Protein AF-A0A258C0M9-F1 (afdb_monomer_lite)

Secondary structure (DSSP, 8-state):
--HHHHHHHHHHHHHH--SSTTS-S---S-HHHHHHHHHHHTT-PPP-HHHHHHHHHHHHHHTT--HHHHHHHHT-SSTTHHHHHHHGGGGHHHHHHHHTT-----

Sequence (106 aa):
MIPAARKLLERLREKHKPASLKEPVLRVHSAYAAMTRASRKIGMEPLSHHDLRHLFATICIESGVDVPTVSRWLGHRDGGILAMKVYGHLRNEHSLAAASRVSFAA

Structure (mmCIF, N/CA/C/O backbone):
data_AF-A0A258C0M9-F1
#
_entry.id   AF-A0A258C0M9-F1
#
loop_
_atom_site.group_PDB
_atom_site.id
_atom_site.type_symbol
_atom_site.label_atom_id
_atom_site.label_alt_id
_atom_site.label_comp_id
_atom_site.label_asym_id
_atom_site.label_entity_id
_atom_site.label_seq_id
_atom_site.pdbx_PDB_ins_code
_atom_site.Cartn_x
_atom_site.Cartn_y
_atom_site.Cartn_z
_atom_site.occupancy
_atom_site.B_iso_or_equiv
_atom_site.auth_seq_id
_atom_site.auth_comp_id
_atom_site.auth_asym_id
_atom_site.auth_atom_id
_atom_site.pdbx_PDB_model_num
ATOM 1 N N . MET A 1 1 ? -11.974 13.461 -1.126 1.00 68.06 1 MET A N 1
ATOM 2 C CA . MET A 1 1 ? -12.100 12.118 -0.508 1.00 68.06 1 MET A CA 1
ATOM 3 C C . MET A 1 1 ? -12.579 11.144 -1.571 1.00 68.06 1 MET A C 1
ATOM 5 O O . MET A 1 1 ? -13.511 11.495 -2.283 1.00 68.06 1 MET A O 1
ATOM 9 N N . ILE A 1 2 ? -11.957 9.967 -1.700 1.00 88.31 2 ILE A N 1
ATOM 10 C CA . ILE A 1 2 ? -12.385 8.974 -2.700 1.00 88.31 2 ILE A CA 1
ATOM 11 C C . ILE A 1 2 ? -13.814 8.468 -2.397 1.00 88.31 2 ILE A C 1
ATOM 13 O O . ILE A 1 2 ? -14.150 8.310 -1.216 1.00 88.31 2 ILE A O 1
ATOM 17 N N . PRO A 1 3 ? -14.660 8.185 -3.409 1.00 93.88 3 PRO A N 1
ATOM 18 C CA . PRO A 1 3 ? -16.052 7.768 -3.194 1.00 93.88 3 PRO A CA 1
ATOM 19 C C . PRO A 1 3 ? -16.202 6.529 -2.301 1.00 93.88 3 PRO A C 1
ATOM 21 O O . PRO A 1 3 ? -17.081 6.475 -1.444 1.00 93.88 3 PRO A O 1
ATOM 24 N N . ALA A 1 4 ? -15.294 5.558 -2.432 1.00 90.50 4 ALA A N 1
ATOM 25 C CA . ALA A 1 4 ? -15.292 4.358 -1.597 1.00 90.50 4 ALA A CA 1
ATOM 26 C C . ALA A 1 4 ? -15.080 4.674 -0.103 1.00 90.50 4 ALA A C 1
ATOM 28 O O . ALA A 1 4 ? -15.753 4.099 0.753 1.00 90.50 4 ALA A O 1
ATOM 29 N N . ALA A 1 5 ? -14.194 5.624 0.214 1.00 89.31 5 ALA A N 1
ATOM 30 C CA . ALA A 1 5 ? -13.948 6.057 1.588 1.00 89.31 5 ALA A CA 1
ATOM 31 C C . ALA A 1 5 ? -15.173 6.769 2.171 1.00 89.31 5 ALA A C 1
ATOM 33 O O . ALA A 1 5 ? -15.547 6.498 3.309 1.00 89.31 5 ALA A O 1
ATOM 34 N N . ARG A 1 6 ? -15.849 7.607 1.371 1.00 93.00 6 ARG A N 1
ATOM 35 C CA . ARG A 1 6 ? -17.123 8.231 1.758 1.00 93.00 6 ARG A CA 1
ATOM 36 C C . ARG A 1 6 ? -18.156 7.177 2.155 1.00 93.00 6 ARG A C 1
ATOM 38 O O . ARG A 1 6 ? -18.640 7.189 3.282 1.00 93.00 6 ARG A O 1
ATOM 45 N N . LYS A 1 7 ? -18.414 6.229 1.250 1.00 95.31 7 LYS A N 1
ATOM 46 C CA . LYS A 1 7 ? -19.392 5.152 1.442 1.00 95.31 7 LYS A CA 1
ATOM 47 C C . LYS A 1 7 ? -19.080 4.309 2.681 1.00 95.31 7 LYS A C 1
ATOM 49 O O . LYS A 1 7 ? -19.984 3.923 3.420 1.00 95.31 7 LYS A O 1
ATOM 54 N N . LEU A 1 8 ? -17.797 4.030 2.933 1.00 91.69 8 LEU A N 1
ATOM 55 C CA . LEU A 1 8 ? -17.358 3.332 4.140 1.00 91.69 8 LEU A CA 1
ATOM 56 C C . LEU A 1 8 ? -17.696 4.127 5.409 1.00 91.69 8 LEU A C 1
ATOM 58 O O . LEU A 1 8 ? -18.250 3.552 6.345 1.00 91.69 8 LEU A O 1
ATOM 62 N N . LEU A 1 9 ? -17.364 5.419 5.447 1.00 91.62 9 LEU A N 1
ATOM 63 C CA . LEU A 1 9 ? -17.601 6.274 6.612 1.00 91.62 9 LEU A CA 1
ATOM 64 C C . LEU A 1 9 ? -19.095 6.466 6.892 1.00 91.62 9 LEU A C 1
ATOM 66 O O . LEU A 1 9 ? -19.500 6.389 8.048 1.00 91.62 9 LEU A O 1
ATOM 70 N N . GLU A 1 10 ? -19.915 6.642 5.857 1.00 93.00 10 GLU A N 1
ATOM 71 C CA . GLU A 1 10 ? -21.377 6.732 5.980 1.00 93.00 10 GLU A CA 1
ATOM 72 C C . GLU A 1 10 ? -21.957 5.439 6.568 1.00 93.00 10 GLU A C 1
ATOM 74 O O . GLU A 1 10 ? -22.657 5.476 7.578 1.00 93.00 10 GLU A O 1
ATOM 79 N N . ARG A 1 11 ? -21.555 4.275 6.041 1.00 94.06 11 ARG A N 1
ATOM 80 C CA . ARG A 1 11 ? -21.958 2.968 6.587 1.00 94.06 11 ARG A CA 1
ATOM 81 C C . ARG A 1 11 ? -21.548 2.786 8.052 1.00 94.06 11 ARG A C 1
ATOM 83 O O . ARG A 1 11 ? -22.297 2.211 8.839 1.00 94.06 11 ARG A O 1
ATOM 90 N N . LEU A 1 12 ? -20.347 3.227 8.429 1.00 92.69 12 LEU A N 1
ATOM 91 C CA . LEU A 1 12 ? -19.875 3.144 9.815 1.00 92.69 12 LEU A CA 1
ATOM 92 C C . LEU A 1 12 ? -20.637 4.098 10.737 1.00 92.69 12 LEU A C 1
ATOM 94 O O . LEU A 1 12 ? -20.927 3.731 11.873 1.00 92.69 12 LEU A O 1
ATOM 98 N N . ARG A 1 13 ? -20.991 5.289 10.250 1.00 91.50 13 ARG A N 1
ATOM 99 C CA . ARG A 1 13 ? -21.794 6.258 10.996 1.00 91.50 13 ARG A CA 1
ATOM 100 C C . ARG A 1 13 ? -23.194 5.719 11.280 1.00 91.50 13 ARG A C 1
ATOM 102 O O . ARG A 1 13 ? -23.616 5.784 12.428 1.00 91.50 13 ARG A O 1
ATOM 109 N N . GLU A 1 14 ? -23.848 5.109 10.294 1.00 92.12 14 GLU A N 1
ATOM 110 C CA . GLU A 1 14 ? -25.144 4.438 10.486 1.00 92.12 14 GLU A CA 1
ATOM 111 C C . GLU A 1 14 ? -25.066 3.294 11.500 1.00 92.12 14 GLU A C 1
ATOM 113 O O . GLU A 1 14 ? -25.943 3.125 12.346 1.00 92.12 14 GLU A O 1
ATOM 118 N N . LYS A 1 15 ? -23.974 2.522 11.465 1.00 91.75 15 LYS A N 1
ATOM 119 C CA . LYS A 1 15 ? -23.754 1.425 12.412 1.00 91.75 15 LYS A CA 1
ATOM 120 C C . LYS A 1 15 ? -23.509 1.919 13.838 1.00 91.75 15 LYS A C 1
ATOM 122 O O . LYS A 1 15 ? -23.962 1.289 14.789 1.00 91.75 15 LYS A O 1
ATOM 127 N N . HIS A 1 16 ? -22.727 2.983 14.003 1.00 90.19 16 HIS A N 1
ATOM 128 C CA . HIS A 1 16 ? -22.286 3.447 15.319 1.00 90.19 16 HIS A CA 1
ATOM 129 C C . HIS A 1 16 ? -23.201 4.499 15.948 1.00 90.19 16 HIS A C 1
ATOM 131 O O . HIS A 1 16 ? -23.107 4.664 17.161 1.00 90.19 16 HIS A O 1
ATOM 137 N N . LYS A 1 17 ? -24.045 5.171 15.151 1.00 88.31 17 LYS A N 1
ATOM 138 C CA . LYS A 1 17 ? -25.007 6.208 15.561 1.00 88.31 17 LYS A CA 1
ATOM 139 C C . LYS A 1 17 ? -24.419 7.207 16.575 1.00 88.31 17 LYS A C 1
ATOM 141 O O . LYS A 1 17 ? -24.898 7.259 17.705 1.00 88.31 17 LYS A O 1
ATOM 146 N N . PRO A 1 18 ? -23.363 7.962 16.208 1.00 86.69 18 PRO A N 1
ATOM 147 C CA . PRO A 1 18 ? -22.782 8.958 17.108 1.00 86.69 18 PRO A CA 1
ATOM 148 C C . PRO A 1 18 ? -23.833 10.005 17.495 1.00 86.69 18 PRO A C 1
ATOM 150 O O . PRO A 1 18 ? -24.618 10.428 16.641 1.00 86.69 18 PRO A O 1
ATOM 153 N N . ALA A 1 19 ? -23.843 10.431 18.759 1.00 83.19 19 ALA A N 1
ATOM 154 C CA . ALA A 1 19 ? -24.851 11.364 19.267 1.00 83.19 19 ALA A CA 1
ATOM 155 C C . ALA A 1 19 ? -24.614 12.805 18.776 1.00 83.19 19 ALA A C 1
ATOM 157 O O . ALA A 1 19 ? -25.534 13.622 18.759 1.00 83.19 19 ALA A O 1
ATOM 158 N N . SER A 1 20 ? -23.396 13.120 18.325 1.00 90.06 20 SER A N 1
ATOM 159 C CA . SER A 1 20 ? -23.018 14.435 17.806 1.00 90.06 20 SER A CA 1
ATOM 160 C C . SER A 1 20 ? -22.000 14.366 16.661 1.00 90.06 20 SER A C 1
ATOM 162 O O . SER A 1 20 ? -21.322 13.363 16.449 1.00 90.06 20 SER A O 1
ATOM 164 N N . LEU A 1 21 ? -21.830 15.4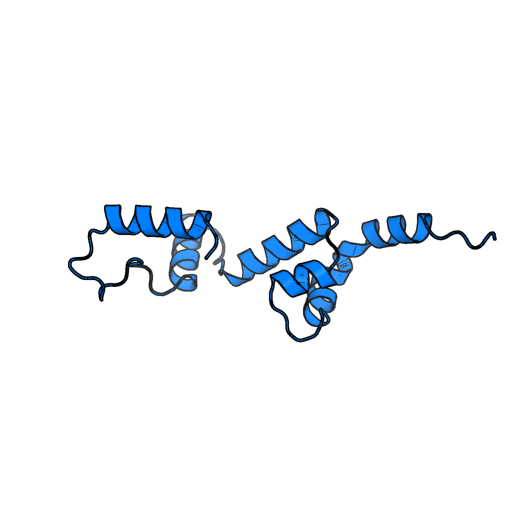78 15.933 1.00 86.00 21 LEU A N 1
ATOM 165 C CA . LEU A 1 21 ? -20.788 15.622 14.901 1.00 86.00 21 LEU A CA 1
ATOM 166 C C . LEU A 1 21 ? -19.357 15.661 15.464 1.00 86.00 21 LEU A C 1
ATOM 168 O O . LEU A 1 21 ? -18.403 15.570 14.695 1.00 86.00 21 LEU A O 1
ATOM 172 N N . LYS A 1 22 ? -19.204 15.828 16.782 1.00 87.88 22 LYS A N 1
ATOM 173 C CA . LYS A 1 22 ? -17.901 15.869 17.458 1.00 87.88 22 LYS A CA 1
ATOM 174 C C . LYS A 1 22 ? -17.387 14.474 17.813 1.00 87.88 22 LYS A C 1
ATOM 176 O O . LYS A 1 22 ? -16.207 14.318 18.113 1.00 87.88 22 LYS A O 1
ATOM 181 N N . GLU A 1 23 ? -18.253 13.466 17.782 1.00 89.25 23 GLU A N 1
ATOM 182 C CA . GLU A 1 23 ? -17.876 12.092 18.090 1.00 89.25 23 GLU A CA 1
ATOM 183 C C . GLU A 1 23 ? -17.204 11.400 16.897 1.00 89.25 23 GLU A C 1
ATOM 185 O O . GLU A 1 23 ? -17.647 11.534 15.750 1.00 89.25 23 GLU A O 1
ATOM 190 N N . PRO A 1 24 ? -16.140 10.616 17.141 1.00 88.81 24 PRO A N 1
ATOM 191 C CA . PRO A 1 24 ? -15.438 9.918 16.080 1.00 88.81 24 PRO A CA 1
ATOM 192 C C . PRO A 1 24 ? -16.303 8.804 15.477 1.00 88.81 24 PRO A C 1
ATOM 194 O O . PRO A 1 24 ? -16.836 7.941 16.172 1.00 88.81 24 PRO A O 1
ATOM 197 N N . VAL A 1 25 ? -16.372 8.768 14.144 1.00 89.88 25 VAL A N 1
ATOM 198 C CA . VAL A 1 25 ? -17.049 7.690 13.399 1.00 89.88 25 VAL A CA 1
ATOM 199 C C . VAL A 1 25 ? -16.316 6.352 13.567 1.00 89.88 25 VAL A C 1
ATOM 201 O O . VAL A 1 25 ? -16.941 5.291 13.622 1.00 89.88 25 VAL A O 1
ATOM 204 N N . LEU A 1 26 ? -14.983 6.384 13.654 1.00 88.12 26 LEU A N 1
ATOM 205 C CA . LEU A 1 26 ? -14.142 5.208 13.878 1.00 88.12 26 LEU A CA 1
ATOM 206 C C . LEU A 1 26 ? -13.932 4.980 15.379 1.00 88.12 26 LEU A C 1
ATOM 208 O O . LEU A 1 26 ? -13.431 5.853 16.077 1.00 88.12 26 LEU A O 1
ATOM 212 N N . ARG A 1 27 ? -14.235 3.767 15.855 1.00 86.44 27 ARG A N 1
ATOM 213 C CA . ARG A 1 27 ? -13.922 3.320 17.231 1.00 86.44 27 ARG A CA 1
ATOM 214 C C . ARG A 1 27 ? -12.503 2.764 17.379 1.00 86.44 27 ARG A C 1
ATOM 216 O O . ARG A 1 27 ? -12.044 2.478 18.477 1.00 86.44 27 ARG A O 1
ATOM 223 N N . VAL A 1 28 ? -11.822 2.535 16.257 1.00 86.69 28 VAL A N 1
ATOM 224 C CA . VAL A 1 28 ? -10.446 2.041 16.236 1.00 86.69 28 VAL A CA 1
ATOM 225 C C . VAL A 1 28 ? -9.511 3.240 16.227 1.00 86.69 28 VAL A C 1
ATOM 227 O O . VAL A 1 28 ? -9.485 3.994 15.260 1.00 86.69 28 VAL A O 1
ATOM 230 N N . HIS A 1 29 ? -8.720 3.376 17.287 1.00 86.88 29 HIS A N 1
ATOM 231 C CA . HIS A 1 29 ? -7.761 4.475 17.444 1.00 86.88 29 HIS A CA 1
ATOM 232 C C . HIS A 1 29 ? -6.347 4.125 16.960 1.00 86.88 29 HIS A C 1
ATOM 234 O O . HIS A 1 29 ? -5.501 5.001 16.828 1.00 86.88 29 HIS A O 1
ATOM 240 N N . SER A 1 30 ? -6.080 2.845 16.681 1.00 90.56 30 SER A N 1
ATOM 241 C CA . SER A 1 30 ? -4.794 2.380 16.161 1.00 90.56 30 SER A CA 1
ATOM 242 C C . SER A 1 30 ? -5.004 1.260 15.151 1.00 90.56 30 SER A C 1
ATOM 244 O O . SER A 1 30 ? -5.433 0.157 15.504 1.00 90.56 30 SER A O 1
ATOM 246 N N . ALA A 1 31 ? -4.685 1.549 13.887 1.00 89.06 31 ALA A N 1
ATOM 247 C CA . ALA A 1 31 ? -4.695 0.557 12.817 1.00 89.06 31 ALA A CA 1
ATOM 248 C C . ALA A 1 31 ? -3.685 -0.564 13.096 1.00 89.06 31 ALA A C 1
ATOM 250 O O . ALA A 1 31 ? -4.014 -1.733 12.925 1.00 89.06 31 ALA A O 1
ATOM 251 N N . TYR A 1 32 ? -2.500 -0.218 13.612 1.00 91.06 32 TYR A N 1
ATOM 252 C CA . TYR A 1 32 ? -1.484 -1.191 14.018 1.00 91.06 32 TYR A CA 1
ATOM 253 C C . TYR A 1 32 ? -2.032 -2.179 15.055 1.00 91.06 32 TYR A C 1
ATOM 255 O O . TYR A 1 32 ? -2.076 -3.376 14.797 1.00 91.06 32 TYR A O 1
ATOM 263 N N . ALA A 1 33 ? -2.572 -1.691 16.178 1.00 92.06 33 ALA A N 1
ATOM 264 C CA . ALA A 1 33 ? -3.094 -2.570 17.226 1.00 92.06 33 ALA A CA 1
ATOM 265 C C . ALA A 1 33 ? -4.287 -3.419 16.755 1.00 92.06 33 ALA A C 1
ATOM 267 O O . ALA A 1 33 ? -4.475 -4.547 17.214 1.00 92.06 33 ALA A O 1
ATOM 268 N N . ALA A 1 34 ? -5.130 -2.889 15.863 1.00 92.38 34 ALA A N 1
ATOM 269 C CA . ALA A 1 34 ? -6.216 -3.656 15.260 1.00 92.38 34 ALA A CA 1
ATOM 270 C C . ALA A 1 34 ? -5.685 -4.808 14.392 1.00 92.38 34 ALA A C 1
ATOM 272 O O . ALA A 1 34 ? -6.116 -5.944 14.586 1.00 92.38 34 ALA A O 1
ATOM 273 N N . MET A 1 35 ? -4.717 -4.531 13.516 1.00 92.25 35 MET A N 1
ATOM 274 C CA . MET A 1 35 ? -4.093 -5.526 12.641 1.00 92.25 35 MET A CA 1
ATOM 275 C C . MET A 1 35 ? -3.321 -6.584 13.434 1.00 92.25 35 MET A C 1
ATOM 277 O O . MET A 1 35 ? -3.584 -7.769 13.269 1.00 92.25 35 MET A O 1
ATOM 281 N N . THR A 1 36 ? -2.478 -6.182 14.390 1.00 91.94 36 THR A N 1
ATOM 282 C CA . THR A 1 36 ? -1.739 -7.116 15.254 1.00 91.94 36 THR A CA 1
ATOM 283 C C . THR A 1 36 ? -2.676 -8.062 16.005 1.00 91.94 36 THR A C 1
ATOM 285 O O . THR A 1 36 ? -2.414 -9.259 16.095 1.00 91.94 36 THR A O 1
ATOM 288 N N . ARG A 1 37 ? -3.796 -7.558 16.544 1.00 92.69 37 ARG A N 1
ATOM 289 C CA . ARG A 1 37 ? -4.789 -8.412 17.219 1.00 92.69 37 ARG A CA 1
ATOM 290 C C . ARG A 1 37 ? -5.443 -9.401 16.259 1.00 92.69 37 ARG A C 1
ATOM 292 O O . ARG A 1 37 ? -5.652 -10.546 16.649 1.00 92.69 37 ARG A O 1
ATOM 299 N N . ALA A 1 38 ? -5.765 -8.966 15.042 1.00 93.06 38 ALA A N 1
ATOM 300 C CA . ALA A 1 38 ? -6.333 -9.834 14.020 1.00 93.06 38 ALA A CA 1
ATOM 301 C C . A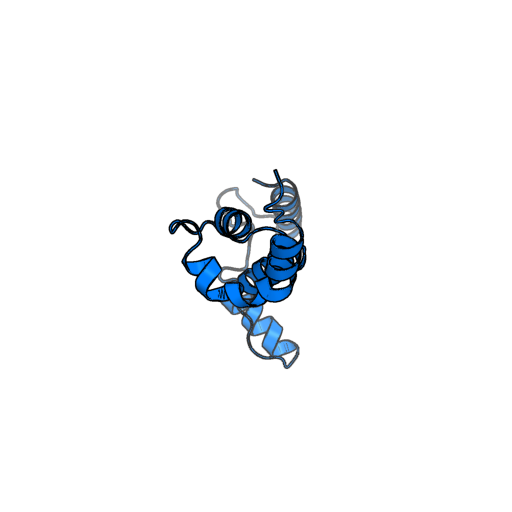LA A 1 38 ? -5.349 -10.944 13.620 1.00 93.06 38 ALA A C 1
ATOM 303 O O . ALA A 1 38 ? -5.743 -12.105 13.652 1.00 93.06 38 ALA A O 1
ATOM 304 N N . SER A 1 39 ? -4.077 -10.607 13.362 1.00 94.50 39 SER A N 1
ATOM 305 C CA . SER A 1 39 ? -3.010 -11.573 13.057 1.00 94.50 39 SER A CA 1
ATOM 306 C C . SER A 1 39 ? -2.887 -12.655 14.125 1.00 94.50 39 SER A C 1
ATOM 308 O O . SER A 1 39 ? -2.989 -13.842 13.825 1.00 94.50 39 SER A O 1
ATOM 310 N N . ARG A 1 40 ? -2.772 -12.253 15.399 1.00 94.06 40 ARG A N 1
ATOM 311 C CA . ARG A 1 40 ? -2.655 -13.214 16.505 1.00 94.06 40 ARG A CA 1
ATOM 312 C C . ARG A 1 40 ? -3.876 -14.117 16.626 1.00 94.06 40 ARG A C 1
ATOM 314 O O . ARG A 1 40 ? -3.734 -15.290 16.940 1.00 94.06 40 ARG A O 1
ATOM 321 N N . LYS A 1 41 ? -5.07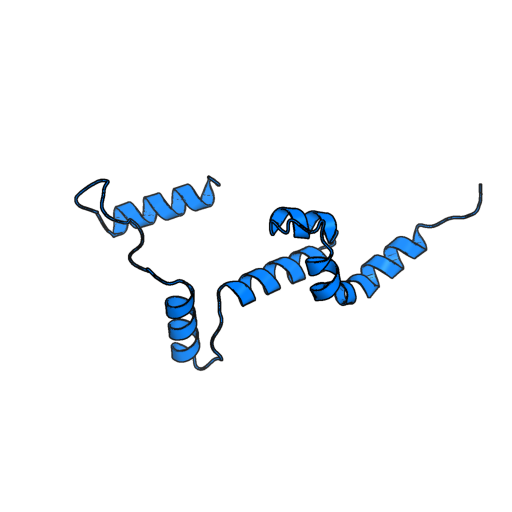8 -13.579 16.392 1.00 96.44 41 LYS A N 1
ATOM 322 C CA . LYS A 1 41 ? -6.325 -14.351 16.490 1.00 96.44 41 LYS A CA 1
ATOM 323 C C . LYS A 1 41 ? -6.372 -15.499 15.479 1.00 96.44 41 LYS A C 1
ATOM 325 O O . LYS A 1 41 ? -6.985 -16.518 15.771 1.00 96.44 41 LYS A O 1
ATOM 330 N N . ILE A 1 42 ? -5.750 -15.326 14.316 1.00 96.69 42 ILE A N 1
ATOM 331 C CA . ILE A 1 42 ? -5.693 -16.347 13.262 1.00 96.69 42 ILE A CA 1
ATOM 332 C C . ILE A 1 42 ? -4.376 -17.136 13.263 1.00 96.69 42 ILE A C 1
ATOM 334 O O . ILE A 1 42 ? -4.155 -17.930 12.357 1.00 96.69 42 ILE A O 1
ATOM 338 N N . GLY A 1 43 ? -3.514 -16.936 14.267 1.00 96.12 43 GLY A N 1
ATOM 339 C CA . GLY A 1 43 ? -2.263 -17.683 14.422 1.00 96.12 43 GLY A CA 1
ATOM 340 C C . GLY A 1 43 ? -1.173 -17.324 13.412 1.00 96.12 43 GLY A C 1
ATOM 341 O O . GLY A 1 43 ? -0.311 -18.154 13.149 1.00 96.12 43 GLY A O 1
ATOM 342 N N . MET A 1 44 ? -1.204 -16.117 12.839 1.00 94.75 44 MET A N 1
ATOM 343 C CA . MET A 1 44 ? -0.150 -15.632 11.944 1.00 94.75 44 MET A CA 1
ATOM 344 C C . MET A 1 44 ? 0.665 -14.512 12.582 1.00 94.75 44 MET A C 1
ATOM 346 O O . MET A 1 44 ? 0.226 -13.877 13.551 1.00 94.75 44 MET A O 1
ATOM 350 N N . GLU A 1 45 ? 1.814 -14.211 11.978 1.00 93.50 45 GLU A N 1
ATOM 351 C CA . GLU A 1 45 ? 2.661 -13.139 12.478 1.00 93.50 45 GLU A CA 1
ATOM 352 C C . GLU A 1 45 ? 2.000 -11.755 12.397 1.00 93.50 45 GLU A C 1
ATOM 354 O O . GLU A 1 45 ? 1.189 -11.483 11.497 1.00 93.50 45 GLU A O 1
ATOM 359 N N . PRO A 1 46 ? 2.297 -10.859 13.361 1.00 92.50 46 PRO A N 1
ATOM 360 C CA . PRO A 1 46 ? 1.775 -9.504 13.374 1.00 92.50 46 PRO A CA 1
ATOM 361 C C . PRO A 1 46 ? 2.013 -8.775 12.054 1.00 92.50 46 PRO A C 1
ATOM 363 O O . PRO A 1 46 ? 3.149 -8.514 11.674 1.00 92.50 46 PRO A O 1
ATOM 366 N N . LEU A 1 47 ? 0.921 -8.373 11.405 1.00 91.81 47 LEU A N 1
ATOM 367 C CA . LEU A 1 47 ? 0.970 -7.448 10.283 1.00 91.81 47 LEU A CA 1
ATOM 368 C C . LEU A 1 47 ? 0.656 -6.035 10.759 1.00 91.81 47 LEU A C 1
ATOM 370 O O . LEU A 1 47 ? -0.163 -5.799 11.652 1.00 91.81 47 LEU A O 1
ATOM 374 N N . SER A 1 48 ? 1.292 -5.083 10.101 1.00 91.06 48 SER A N 1
ATOM 375 C CA . SER A 1 48 ? 1.078 -3.656 10.224 1.00 91.06 48 SER A CA 1
ATOM 376 C C . SER A 1 48 ? 0.422 -3.100 8.957 1.00 91.06 48 SER A C 1
ATOM 378 O O . SER A 1 48 ? 0.339 -3.734 7.906 1.00 91.06 48 SER A O 1
ATOM 380 N N . HIS A 1 49 ? -0.036 -1.853 9.036 1.00 89.69 49 HIS A N 1
ATOM 381 C CA . HIS A 1 49 ? -0.519 -1.132 7.860 1.00 89.69 49 HIS A CA 1
ATOM 382 C C . HIS A 1 49 ? 0.617 -0.770 6.881 1.00 89.69 49 HIS A C 1
ATOM 384 O O . HIS A 1 49 ? 0.342 -0.518 5.709 1.00 89.69 49 HIS A O 1
ATOM 390 N N . HIS A 1 50 ? 1.880 -0.770 7.331 1.00 91.25 50 HIS A N 1
ATOM 391 C CA . HIS A 1 50 ? 3.035 -0.609 6.447 1.00 91.25 50 HIS A CA 1
ATOM 392 C C . HIS A 1 50 ? 3.247 -1.849 5.577 1.00 91.25 50 HIS A C 1
ATOM 394 O O . HIS A 1 50 ? 3.539 -1.694 4.397 1.00 91.25 50 HIS A O 1
ATOM 400 N N . ASP A 1 51 ? 2.987 -3.052 6.093 1.00 91.44 51 ASP A N 1
ATOM 401 C CA . ASP A 1 51 ? 3.068 -4.288 5.299 1.00 91.44 51 ASP A CA 1
ATOM 402 C C . ASP A 1 51 ? 2.031 -4.288 4.173 1.00 91.44 51 ASP A C 1
ATOM 404 O O . ASP A 1 51 ? 2.344 -4.598 3.028 1.00 91.44 51 ASP A O 1
ATOM 408 N N . LEU A 1 52 ? 0.810 -3.822 4.459 1.00 92.62 52 LEU A N 1
ATOM 409 C CA . LEU A 1 52 ? -0.223 -3.637 3.432 1.00 92.62 52 LEU A CA 1
ATOM 410 C C . LEU A 1 52 ? 0.178 -2.592 2.382 1.00 92.62 52 LEU A C 1
ATOM 412 O O . LEU A 1 52 ? -0.132 -2.738 1.201 1.00 92.62 52 LEU A O 1
ATOM 416 N N . ARG A 1 53 ? 0.878 -1.532 2.800 1.00 92.81 53 ARG A N 1
ATOM 417 C CA . ARG A 1 53 ? 1.422 -0.522 1.887 1.00 92.81 53 ARG A CA 1
ATOM 418 C C . ARG A 1 53 ? 2.542 -1.095 1.013 1.00 92.81 53 ARG A C 1
ATOM 420 O O . ARG A 1 53 ? 2.599 -0.749 -0.166 1.00 92.81 53 ARG A O 1
ATOM 427 N N . HIS A 1 54 ? 3.396 -1.956 1.566 1.00 92.62 54 HIS A N 1
ATOM 428 C CA . HIS A 1 54 ? 4.411 -2.680 0.803 1.00 92.62 54 HIS A CA 1
ATOM 429 C C . HIS A 1 54 ? 3.766 -3.620 -0.216 1.00 92.62 54 HIS A C 1
ATOM 431 O O . HIS A 1 54 ? 4.100 -3.550 -1.395 1.00 92.62 54 HIS A O 1
ATOM 437 N N . LEU A 1 55 ? 2.765 -4.396 0.205 1.00 92.62 55 LEU A N 1
ATOM 438 C CA . LEU A 1 55 ? 1.999 -5.278 -0.673 1.00 92.62 55 LEU A CA 1
ATOM 439 C C . LEU A 1 55 ? 1.353 -4.516 -1.838 1.00 92.62 55 LEU A C 1
ATOM 441 O O . LEU A 1 55 ? 1.458 -4.944 -2.983 1.00 92.62 55 LEU A O 1
ATOM 445 N N . PHE A 1 56 ? 0.724 -3.368 -1.568 1.00 94.31 56 PHE A N 1
ATOM 446 C CA . PHE A 1 56 ? 0.155 -2.518 -2.617 1.00 94.31 56 PHE A CA 1
ATOM 447 C C . PHE A 1 56 ? 1.208 -2.100 -3.653 1.00 94.31 56 PHE A C 1
ATOM 449 O O . PHE A 1 56 ? 0.961 -2.193 -4.852 1.00 94.31 56 PHE A O 1
ATOM 456 N N . ALA A 1 57 ? 2.388 -1.668 -3.202 1.00 92.94 57 ALA A N 1
ATOM 457 C CA . ALA A 1 57 ? 3.458 -1.246 -4.097 1.00 92.94 57 ALA A CA 1
ATOM 458 C C . ALA A 1 57 ? 3.980 -2.401 -4.964 1.00 92.94 57 ALA A C 1
ATOM 460 O O . ALA A 1 57 ? 4.124 -2.221 -6.173 1.00 92.94 57 ALA A O 1
ATOM 461 N N . THR A 1 58 ? 4.207 -3.573 -4.361 1.00 90.75 58 THR A N 1
ATOM 462 C CA . THR A 1 58 ? 4.610 -4.799 -5.064 1.00 90.75 58 THR A CA 1
ATOM 463 C C . THR A 1 58 ? 3.601 -5.157 -6.151 1.00 90.75 58 THR A C 1
ATOM 465 O O . THR A 1 58 ? 3.979 -5.221 -7.317 1.00 90.75 58 THR A O 1
ATOM 468 N N . ILE A 1 59 ? 2.309 -5.253 -5.807 1.00 91.69 59 ILE A N 1
ATOM 469 C CA . ILE A 1 59 ? 1.246 -5.587 -6.768 1.00 91.69 59 ILE A CA 1
ATOM 470 C C . ILE A 1 59 ? 1.199 -4.576 -7.919 1.00 91.69 59 ILE A C 1
ATOM 472 O O . ILE A 1 59 ? 1.065 -4.973 -9.074 1.00 91.69 59 ILE A O 1
ATOM 476 N N . CYS A 1 60 ? 1.316 -3.270 -7.647 1.00 91.81 60 CYS A N 1
ATOM 477 C CA . CYS A 1 60 ? 1.321 -2.265 -8.713 1.00 91.81 60 CYS A CA 1
ATOM 478 C C . CYS A 1 60 ? 2.500 -2.445 -9.679 1.00 91.81 60 CYS A C 1
ATOM 480 O O . CYS A 1 60 ? 2.308 -2.345 -10.889 1.00 91.81 60 CYS A O 1
ATOM 482 N N . ILE A 1 61 ? 3.700 -2.709 -9.158 1.00 88.62 61 ILE A N 1
ATOM 483 C CA . ILE A 1 61 ? 4.911 -2.870 -9.974 1.00 88.62 61 ILE A CA 1
ATOM 484 C C . ILE A 1 61 ? 4.845 -4.158 -10.796 1.00 88.62 61 ILE A C 1
ATOM 486 O O . ILE A 1 61 ? 5.121 -4.123 -11.994 1.00 88.62 61 ILE A O 1
ATOM 490 N N . GLU A 1 62 ? 4.419 -5.265 -10.188 1.00 85.44 62 GLU A N 1
ATOM 491 C CA . GLU A 1 62 ? 4.206 -6.547 -10.877 1.00 85.44 62 GLU A CA 1
ATOM 492 C C . GLU A 1 62 ? 3.097 -6.449 -11.934 1.00 85.44 62 GLU A C 1
ATOM 494 O O . GLU A 1 62 ? 3.180 -7.070 -12.987 1.00 85.44 62 GLU A O 1
ATOM 499 N N . SER A 1 63 ? 2.103 -5.580 -11.717 1.00 88.06 63 SER A N 1
ATOM 500 C CA . SER A 1 63 ? 1.072 -5.249 -12.715 1.00 88.06 63 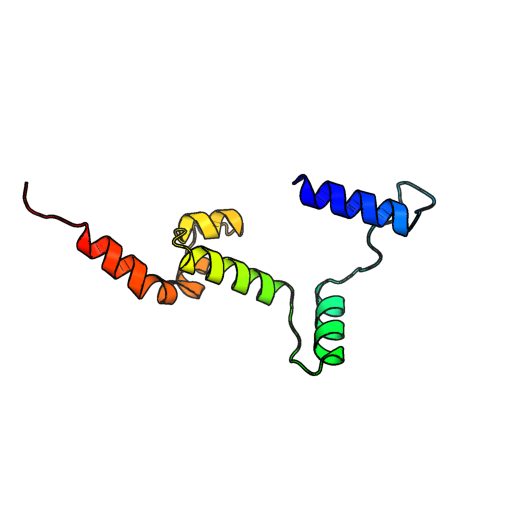SER A CA 1
ATOM 501 C C . SER A 1 63 ? 1.569 -4.308 -13.826 1.00 88.06 63 SER A C 1
ATOM 503 O O . SER A 1 63 ? 0.775 -3.843 -14.643 1.00 88.06 63 SER A O 1
ATOM 505 N N . GLY A 1 64 ? 2.865 -3.986 -13.860 1.00 84.50 64 GLY A N 1
ATOM 506 C CA . GLY A 1 64 ? 3.499 -3.195 -14.915 1.00 84.50 64 GLY A CA 1
ATOM 507 C C . GLY A 1 64 ? 3.499 -1.679 -14.701 1.00 84.50 64 GLY A C 1
ATOM 508 O O . GLY A 1 64 ? 3.954 -0.952 -15.587 1.00 84.50 64 GLY A O 1
ATOM 509 N N . VAL A 1 65 ? 3.035 -1.176 -13.551 1.00 89.00 65 VAL A N 1
ATOM 510 C CA . VAL A 1 65 ? 3.086 0.261 -13.235 1.00 89.00 65 VAL A CA 1
ATOM 511 C C . VAL A 1 65 ? 4.527 0.671 -12.917 1.00 89.00 65 VAL A C 1
ATOM 513 O O . VAL A 1 65 ? 5.221 0.020 -12.136 1.00 89.00 65 VAL A O 1
ATOM 516 N N . ASP A 1 66 ? 4.996 1.776 -13.498 1.00 86.31 66 ASP A N 1
ATOM 517 C CA . ASP A 1 66 ? 6.353 2.258 -13.259 1.00 86.31 66 ASP A CA 1
ATOM 518 C C . ASP A 1 66 ? 6.548 2.779 -11.822 1.00 86.31 66 ASP A C 1
ATOM 520 O O . ASP A 1 66 ? 5.656 3.368 -11.204 1.00 86.31 66 ASP A O 1
ATOM 524 N N . VAL A 1 67 ? 7.756 2.583 -11.286 1.00 86.19 67 VAL A N 1
ATOM 525 C CA . VAL A 1 67 ? 8.091 2.945 -9.900 1.00 86.19 67 VAL A CA 1
ATOM 526 C C . VAL A 1 67 ? 7.907 4.440 -9.605 1.00 86.19 67 VAL A C 1
ATOM 528 O O . VAL A 1 67 ? 7.357 4.745 -8.545 1.00 86.19 67 VAL A O 1
ATOM 531 N N . PRO A 1 68 ? 8.289 5.392 -10.483 1.00 88.19 68 PRO A N 1
ATOM 532 C CA . PRO A 1 68 ? 7.974 6.805 -10.268 1.00 88.19 68 PRO A CA 1
ATOM 533 C C . PRO A 1 68 ? 6.473 7.078 -10.086 1.00 88.19 68 PRO A C 1
ATOM 535 O O . PRO A 1 68 ? 6.093 7.863 -9.213 1.00 88.19 68 PRO A O 1
ATOM 538 N N . THR A 1 69 ? 5.609 6.421 -10.863 1.00 91.69 69 THR A N 1
ATOM 539 C CA . THR A 1 69 ? 4.149 6.520 -10.720 1.00 91.69 69 THR A CA 1
ATOM 540 C C . THR A 1 69 ? 3.661 5.947 -9.393 1.00 91.69 69 THR A C 1
ATOM 542 O O . THR A 1 69 ? 2.982 6.657 -8.645 1.00 91.69 69 THR A O 1
ATOM 545 N N . VAL A 1 70 ? 4.062 4.722 -9.039 1.00 91.94 70 VAL A N 1
ATOM 546 C CA . VAL A 1 70 ? 3.704 4.112 -7.744 1.00 91.94 70 VAL A CA 1
ATOM 547 C C . VAL A 1 70 ? 4.206 4.972 -6.582 1.00 91.94 70 VAL A C 1
ATOM 549 O O . VAL A 1 70 ? 3.478 5.222 -5.624 1.00 91.94 70 VAL A O 1
ATOM 552 N N . SER A 1 71 ? 5.419 5.511 -6.681 1.00 91.50 71 SER A N 1
ATOM 553 C CA . SER A 1 71 ? 6.010 6.381 -5.665 1.00 91.50 71 SER A CA 1
ATOM 554 C C . SER A 1 71 ? 5.203 7.661 -5.431 1.00 91.50 71 SER A C 1
ATOM 556 O O . SER A 1 71 ? 5.034 8.086 -4.284 1.00 91.50 71 SER A O 1
ATOM 558 N N . ARG A 1 72 ? 4.654 8.258 -6.498 1.00 91.62 72 ARG A N 1
ATOM 559 C CA . ARG A 1 72 ? 3.743 9.407 -6.397 1.00 91.62 72 ARG A CA 1
ATOM 560 C C . ARG A 1 72 ? 2.445 9.039 -5.676 1.00 91.62 72 ARG A C 1
ATOM 562 O O . ARG A 1 72 ? 2.019 9.794 -4.809 1.00 91.62 72 ARG A O 1
ATOM 569 N N . TRP A 1 73 ? 1.851 7.877 -5.959 1.00 93.50 73 TRP A N 1
ATOM 570 C CA . TRP A 1 73 ? 0.652 7.401 -5.244 1.00 93.50 73 TRP A CA 1
ATOM 571 C C . TRP A 1 73 ? 0.917 7.121 -3.768 1.00 93.50 73 TRP A C 1
ATOM 573 O O . TRP A 1 73 ? 0.097 7.426 -2.905 1.00 93.50 73 TRP A O 1
ATOM 583 N N . LEU A 1 74 ? 2.091 6.570 -3.475 1.00 91.56 74 LEU A N 1
ATOM 584 C CA . LEU A 1 74 ? 2.571 6.349 -2.122 1.00 91.56 74 LEU A CA 1
ATOM 585 C C . LEU A 1 74 ? 2.867 7.675 -1.395 1.00 91.56 74 LEU A C 1
ATOM 587 O O . LEU A 1 74 ? 2.887 7.695 -0.163 1.00 91.56 74 LEU A O 1
ATOM 591 N N . GLY A 1 75 ? 3.062 8.781 -2.113 1.00 90.69 75 GLY A N 1
ATOM 592 C CA . GLY A 1 75 ? 3.367 10.088 -1.535 1.00 90.69 75 GLY A CA 1
ATOM 593 C C . GLY A 1 75 ? 4.818 10.225 -1.074 1.00 90.69 75 GLY A C 1
ATOM 594 O O . GLY A 1 75 ? 5.093 10.981 -0.142 1.00 90.69 75 GLY A O 1
ATOM 595 N N . HIS A 1 76 ? 5.758 9.486 -1.677 1.00 91.50 76 HIS A N 1
ATOM 596 C CA . HIS A 1 76 ? 7.173 9.710 -1.384 1.00 91.50 76 HIS A CA 1
ATOM 597 C C . HIS A 1 76 ? 7.637 11.025 -2.023 1.00 91.50 76 HIS A C 1
ATOM 599 O O . HIS A 1 76 ? 7.450 11.253 -3.218 1.00 91.50 76 HIS A O 1
ATOM 605 N N . ARG A 1 77 ? 8.249 11.895 -1.213 1.00 86.38 77 ARG A N 1
ATOM 606 C CA . ARG A 1 77 ? 8.747 13.214 -1.647 1.00 86.38 77 ARG A CA 1
ATOM 607 C C . ARG A 1 77 ? 10.117 13.163 -2.322 1.00 86.38 77 ARG A C 1
ATOM 609 O O . ARG A 1 77 ? 10.533 14.145 -2.915 1.00 86.38 77 ARG A O 1
ATOM 616 N N . ASP A 1 78 ? 10.801 12.030 -2.247 1.00 86.19 78 ASP A N 1
ATOM 617 C CA . ASP A 1 78 ? 12.157 11.813 -2.760 1.00 86.19 78 ASP A CA 1
ATOM 618 C C . ASP A 1 78 ? 12.194 11.403 -4.243 1.00 86.19 78 ASP A C 1
ATOM 620 O O . ASP A 1 78 ? 13.157 10.796 -4.706 1.00 86.19 78 ASP A O 1
ATOM 624 N N . GLY A 1 79 ? 11.114 11.662 -4.985 1.00 73.44 79 GLY A N 1
ATOM 625 C CA . GLY A 1 79 ? 11.037 11.357 -6.413 1.00 73.44 79 GLY A CA 1
ATOM 626 C C . GLY A 1 79 ? 11.099 9.864 -6.756 1.00 73.44 79 GLY A C 1
ATOM 627 O O . GLY A 1 79 ? 11.268 9.530 -7.924 1.00 73.44 79 GLY A O 1
ATOM 628 N N . GLY A 1 80 ? 10.948 8.960 -5.780 1.00 81.06 80 GLY A N 1
ATOM 629 C CA . GLY A 1 80 ? 10.977 7.516 -6.018 1.00 81.06 80 GLY A CA 1
ATOM 630 C C . GLY A 1 80 ? 12.288 6.824 -5.704 1.00 81.06 80 GLY A C 1
ATOM 631 O O . GLY A 1 80 ? 12.365 5.617 -5.912 1.00 81.06 80 GLY A O 1
ATOM 632 N N . ILE A 1 81 ? 13.273 7.516 -5.129 1.00 83.44 81 ILE A N 1
ATOM 633 C CA . ILE A 1 81 ? 14.526 6.896 -4.673 1.00 83.44 81 ILE A CA 1
ATOM 634 C C . ILE A 1 81 ? 14.242 5.769 -3.665 1.00 83.44 81 ILE A C 1
ATOM 636 O O . ILE A 1 81 ? 14.723 4.649 -3.840 1.00 83.44 81 ILE A O 1
ATOM 640 N N . LEU A 1 82 ? 13.402 6.015 -2.656 1.00 86.00 82 LEU A N 1
ATOM 641 C CA . LEU A 1 82 ? 13.012 5.019 -1.659 1.00 86.00 82 LEU A CA 1
ATOM 642 C C . LEU A 1 82 ? 12.249 3.857 -2.293 1.00 86.00 82 LEU A C 1
ATOM 644 O O . LEU A 1 82 ? 12.522 2.702 -1.980 1.00 86.00 82 LEU A O 1
ATOM 648 N N . ALA A 1 83 ? 11.322 4.138 -3.210 1.00 85.12 83 ALA A N 1
ATOM 649 C CA . ALA A 1 83 ? 10.573 3.087 -3.895 1.00 85.12 83 ALA A CA 1
ATOM 650 C C . ALA A 1 83 ? 11.494 2.225 -4.778 1.00 85.12 83 ALA A C 1
ATOM 652 O O . ALA A 1 83 ? 11.389 1.003 -4.759 1.00 85.12 83 ALA A O 1
ATOM 653 N N . MET A 1 84 ? 12.445 2.837 -5.485 1.00 83.06 84 MET A N 1
ATOM 654 C CA . MET A 1 84 ? 13.445 2.129 -6.285 1.00 83.06 84 MET A CA 1
ATOM 655 C C . MET A 1 84 ? 14.373 1.280 -5.414 1.00 83.06 84 MET A C 1
ATOM 657 O O . MET A 1 84 ? 14.659 0.141 -5.770 1.00 83.06 84 MET A O 1
ATOM 661 N N . LYS A 1 85 ? 14.800 1.789 -4.253 1.00 86.31 85 LYS A N 1
ATOM 662 C CA . LYS A 1 85 ? 15.629 1.032 -3.305 1.00 86.31 85 LYS A CA 1
ATOM 663 C C . LYS A 1 85 ? 14.902 -0.202 -2.765 1.00 86.31 85 LYS A C 1
ATOM 665 O O . LYS A 1 85 ? 15.522 -1.245 -2.600 1.00 86.31 85 LYS A O 1
ATOM 670 N N . VAL A 1 86 ? 13.606 -0.077 -2.480 1.00 83.50 86 VAL A N 1
ATOM 671 C CA . VAL A 1 86 ? 12.812 -1.151 -1.863 1.00 83.50 86 VAL A CA 1
ATOM 672 C C . VAL A 1 86 ? 12.327 -2.170 -2.900 1.00 83.50 86 VAL A C 1
ATOM 674 O O . VAL A 1 86 ? 12.399 -3.365 -2.643 1.00 83.50 86 VAL A O 1
ATOM 677 N N . TYR A 1 87 ? 11.887 -1.729 -4.082 1.00 85.88 87 TYR A N 1
ATOM 678 C CA . TYR A 1 87 ? 11.207 -2.589 -5.064 1.00 85.88 87 TYR A CA 1
ATOM 679 C C . TYR A 1 87 ? 11.943 -2.746 -6.398 1.00 85.88 87 TYR A C 1
ATOM 681 O O . TYR A 1 87 ? 11.442 -3.420 -7.294 1.00 85.88 87 TYR A O 1
ATOM 689 N N . GLY A 1 88 ? 13.117 -2.134 -6.576 1.00 78.12 88 GLY A N 1
ATOM 690 C CA . GLY A 1 88 ? 13.833 -2.138 -7.858 1.00 78.12 88 GLY A CA 1
ATOM 691 C C . GLY A 1 88 ? 14.143 -3.538 -8.396 1.00 78.12 88 GLY A C 1
ATOM 692 O O . GLY A 1 88 ? 14.162 -3.729 -9.609 1.00 78.12 88 GLY A O 1
ATOM 693 N N . HIS A 1 89 ? 14.299 -4.525 -7.509 1.00 80.75 89 HIS A N 1
ATOM 694 C CA . HIS A 1 89 ? 14.527 -5.929 -7.861 1.00 80.75 89 HIS A CA 1
ATOM 695 C C . HIS A 1 89 ? 13.344 -6.582 -8.601 1.00 80.75 89 HIS A C 1
ATOM 697 O O . HIS A 1 89 ? 13.555 -7.497 -9.390 1.00 80.75 89 HIS A O 1
ATOM 703 N N . LEU A 1 90 ? 12.114 -6.081 -8.422 1.00 74.69 90 LEU A N 1
ATOM 704 C CA . LEU A 1 90 ? 10.922 -6.570 -9.129 1.00 74.69 90 LEU A CA 1
ATOM 705 C C . LEU A 1 90 ? 10.906 -6.162 -10.613 1.00 74.69 90 LEU A C 1
ATOM 707 O O . LEU A 1 90 ? 10.054 -6.605 -11.376 1.00 74.69 90 LEU A O 1
ATOM 711 N N . ARG A 1 91 ? 11.843 -5.312 -11.058 1.00 68.94 91 ARG A N 1
ATOM 712 C CA . ARG A 1 91 ? 11.884 -4.815 -12.440 1.00 68.94 91 ARG A CA 1
ATOM 713 C C . ARG A 1 91 ? 12.619 -5.726 -13.416 1.00 68.94 91 ARG A C 1
ATOM 715 O O . ARG A 1 91 ? 12.769 -5.305 -14.555 1.00 68.94 91 ARG A O 1
ATOM 722 N N . ASN A 1 92 ? 13.083 -6.919 -13.044 1.00 70.75 92 ASN A N 1
ATOM 723 C CA . ASN A 1 92 ? 13.852 -7.758 -13.976 1.00 70.75 92 ASN A CA 1
ATOM 724 C C . ASN A 1 92 ? 13.087 -8.024 -15.285 1.00 70.75 92 ASN A C 1
ATOM 726 O O 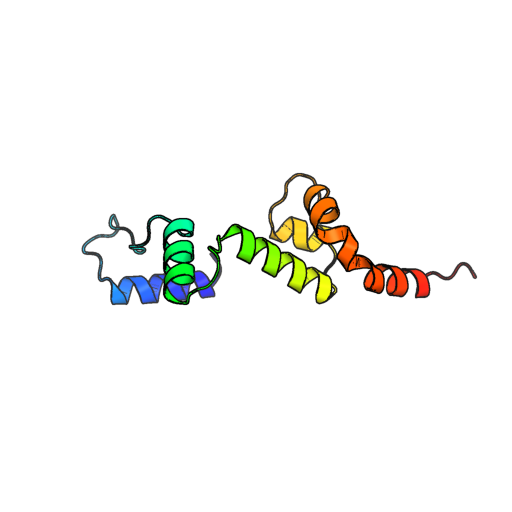. ASN A 1 92 ? 13.605 -7.737 -16.362 1.00 70.75 92 ASN A O 1
ATOM 730 N N . GLU A 1 93 ? 11.825 -8.445 -15.206 1.00 68.44 93 GLU A N 1
ATOM 731 C CA . GLU A 1 93 ? 10.986 -8.671 -16.392 1.00 68.44 93 GLU A CA 1
ATOM 732 C C . GLU A 1 93 ? 10.675 -7.372 -17.146 1.00 68.44 93 GLU A C 1
ATOM 734 O O . GLU A 1 93 ? 10.801 -7.301 -18.368 1.00 68.44 93 GLU A O 1
ATOM 739 N N . HIS A 1 94 ? 10.346 -6.300 -16.420 1.00 67.25 94 HIS A N 1
ATOM 740 C CA . HIS A 1 94 ? 10.070 -4.991 -17.012 1.00 67.25 94 HIS A CA 1
ATOM 741 C C . HIS A 1 94 ? 11.300 -4.402 -17.7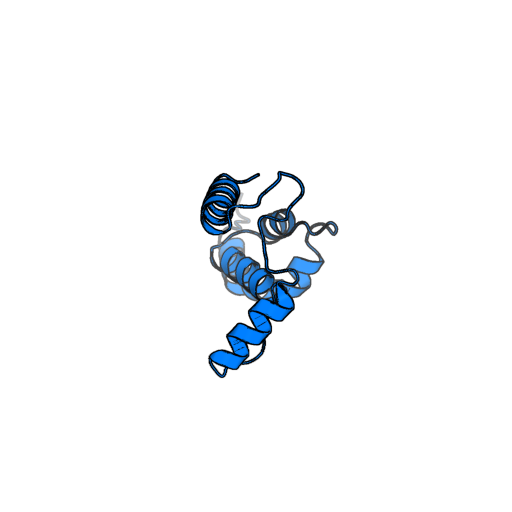26 1.00 67.25 94 HIS A C 1
ATOM 743 O O . HIS A 1 94 ? 11.170 -3.754 -18.762 1.00 67.25 94 HIS A O 1
ATOM 749 N N . SER A 1 95 ? 12.495 -4.617 -17.175 1.00 71.88 95 SER A N 1
ATOM 750 C CA . SER A 1 95 ? 13.776 -4.188 -17.736 1.00 71.88 95 SER A CA 1
ATOM 751 C C . SER A 1 95 ? 14.074 -4.945 -19.026 1.00 71.88 95 SER A C 1
ATOM 753 O O . SER A 1 95 ? 14.374 -4.320 -20.039 1.00 71.88 95 SER A O 1
ATOM 755 N N . LEU A 1 96 ? 13.887 -6.270 -19.029 1.00 78.19 96 LEU A N 1
ATOM 756 C CA . LEU A 1 96 ? 14.031 -7.103 -20.226 1.00 78.19 96 LEU A CA 1
ATOM 757 C C . LEU A 1 96 ? 13.041 -6.689 -21.329 1.00 78.19 96 LEU A C 1
ATOM 759 O O . LEU A 1 96 ? 13.439 -6.512 -22.479 1.00 78.19 96 LEU A O 1
ATOM 763 N N . ALA A 1 97 ? 11.776 -6.446 -20.977 1.00 77.19 97 ALA A N 1
ATOM 764 C CA . ALA A 1 97 ? 10.749 -5.978 -21.911 1.00 77.19 97 ALA A CA 1
ATOM 765 C C . ALA A 1 97 ? 10.958 -4.527 -22.391 1.00 77.19 97 ALA A C 1
ATOM 767 O O . ALA A 1 97 ? 10.473 -4.127 -23.449 1.00 77.19 97 ALA A O 1
ATOM 768 N N . ALA A 1 98 ? 11.630 -3.680 -21.609 1.00 78.50 98 ALA A N 1
ATOM 769 C CA . ALA A 1 98 ? 12.037 -2.350 -22.054 1.00 78.50 98 ALA A CA 1
ATOM 770 C C . ALA A 1 98 ? 13.237 -2.433 -23.003 1.00 78.50 98 ALA A C 1
ATOM 772 O O . ALA A 1 98 ? 13.213 -1.800 -24.054 1.00 78.50 98 ALA A O 1
ATOM 773 N N . ALA A 1 99 ? 14.236 -3.253 -22.670 1.00 82.69 99 ALA A N 1
ATOM 774 C CA . ALA A 1 99 ? 15.420 -3.469 -23.491 1.00 82.69 99 ALA A CA 1
ATOM 775 C C . ALA A 1 99 ? 15.068 -4.037 -24.873 1.00 82.69 99 ALA A C 1
ATOM 777 O O . ALA A 1 99 ? 15.606 -3.570 -25.870 1.00 82.69 99 ALA A O 1
ATOM 778 N N . SER A 1 100 ? 14.109 -4.967 -24.958 1.00 86.44 100 SER A N 1
ATOM 779 C CA . SER A 1 100 ? 13.664 -5.540 -26.238 1.00 86.44 100 SER A CA 1
ATOM 780 C C . SER A 1 100 ? 13.004 -4.533 -27.187 1.00 86.44 100 SER A C 1
ATOM 782 O O . SER A 1 100 ? 12.908 -4.794 -28.383 1.00 86.44 100 SER A O 1
ATOM 784 N N . ARG A 1 101 ? 12.553 -3.380 -26.676 1.00 85.38 101 ARG A N 1
ATOM 785 C CA . ARG A 1 101 ? 11.965 -2.290 -27.471 1.00 85.38 101 ARG A CA 1
ATOM 786 C C . ARG A 1 101 ? 13.000 -1.282 -27.972 1.00 85.38 101 ARG A C 1
ATOM 788 O O . ARG A 1 101 ? 12.648 -0.402 -28.752 1.00 85.38 101 ARG A O 1
ATOM 795 N N . VAL A 1 102 ? 14.250 -1.368 -27.520 1.00 86.00 102 VAL A N 1
ATOM 796 C CA . VAL A 1 102 ? 15.315 -0.458 -27.951 1.00 86.00 102 VAL A CA 1
ATOM 797 C C . VAL A 1 102 ? 15.848 -0.923 -29.307 1.00 86.00 102 VAL A C 1
ATOM 799 O O . VAL A 1 102 ? 16.476 -1.972 -29.403 1.00 86.00 102 VAL A O 1
ATOM 802 N N . SER A 1 103 ? 15.616 -0.126 -30.352 1.00 85.94 103 SER A N 1
ATOM 803 C CA . SER A 1 103 ? 16.263 -0.279 -31.660 1.00 85.94 103 SER A CA 1
ATOM 804 C C . SER A 1 103 ? 17.283 0.837 -31.853 1.00 85.94 103 SER A C 1
ATOM 806 O O . SER A 1 103 ? 16.964 2.007 -31.654 1.00 85.94 103 SER A O 1
ATOM 808 N N . PHE A 1 104 ? 18.499 0.470 -32.253 1.00 81.25 104 PHE A N 1
ATOM 809 C CA . PHE A 1 104 ? 19.546 1.417 -32.651 1.00 81.25 104 PHE A CA 1
ATOM 810 C C . PHE A 1 104 ? 19.630 1.603 -34.172 1.00 81.25 104 PHE A C 1
ATOM 812 O O . PHE A 1 104 ? 20.468 2.367 -34.645 1.00 81.25 104 PHE A O 1
ATOM 819 N N . ALA A 1 105 ? 18.795 0.902 -34.944 1.00 73.81 105 ALA A N 1
ATOM 820 C CA . ALA A 1 105 ? 18.687 1.123 -36.380 1.00 73.81 105 ALA A CA 1
ATOM 821 C C . ALA A 1 105 ? 17.807 2.357 -36.643 1.00 73.81 105 ALA A C 1
ATOM 823 O O . ALA A 1 105 ? 16.702 2.437 -36.100 1.00 73.81 105 ALA A O 1
ATOM 824 N N . ALA A 1 106 ? 18.355 3.300 -37.419 1.00 54.25 106 ALA A N 1
ATOM 825 C CA . ALA A 1 106 ? 17.725 4.550 -37.851 1.00 54.25 106 ALA A CA 1
ATOM 826 C C . ALA A 1 106 ? 16.565 4.321 -38.829 1.00 54.25 106 ALA A C 1
ATOM 828 O O . ALA A 1 106 ? 16.648 3.352 -39.619 1.00 54.25 106 ALA A O 1
#

pLDDT: mean 87.33, std 7.35, range [54.25, 96.69]

Radius of gyration: 20.08 Å; chains: 1; bounding box: 45×34×57 Å

Foldseek 3Di:
DDPVVVVVLVVLCVVVVDPDPPDDSDPDPAQQVVQQVVQVVVPHHRDHVVVVLVVVLLVCVLVPHDQLVSCVVVVPPPSRPVVCVSCVVVCPVVVVVVVVPDDPDD